Protein AF-A0A6B3HWJ1-F1 (afdb_monomer_lite)

Secondary structure (DSSP, 8-state):
-HHHHH--HHHHHHHHHHHHHHHHTB-SGGGS-B-SBTTB----HHHHHHHHHHHHHHHTTSTT---

Structure (mmCIF, N/CA/C/O backbone):
data_AF-A0A6B3HWJ1-F1
#
_entry.id   AF-A0A6B3HWJ1-F1
#
loop_
_atom_site.group_PDB
_atom_site.id
_atom_site.type_symbol
_atom_site.label_atom_id
_atom_site.label_alt_id
_atom_site.label_comp_id
_atom_site.label_asym_id
_atom_site.label_entity_id
_atom_site.label_seq_id
_atom_site.pdbx_PDB_ins_code
_atom_site.Cartn_x
_atom_site.Cartn_y
_atom_site.Cartn_z
_atom_site.occupancy
_atom_site.B_iso_or_equiv
_atom_site.auth_seq_id
_atom_site.auth_comp_id
_atom_site.auth_asym_id
_atom_site.auth_atom_id
_atom_site.pdbx_PDB_model_num
ATOM 1 N N . ALA A 1 1 ? -7.845 7.400 9.909 1.00 82.56 1 ALA A N 1
ATOM 2 C CA . ALA A 1 1 ? -8.477 6.773 8.724 1.00 82.56 1 ALA A CA 1
ATOM 3 C C . ALA A 1 1 ? -9.945 6.462 9.027 1.00 82.56 1 ALA A C 1
ATOM 5 O O . ALA A 1 1 ? -10.320 6.500 10.192 1.00 82.56 1 ALA A O 1
ATOM 6 N N . ALA A 1 2 ? -10.778 6.169 8.020 1.00 96.50 2 ALA A N 1
ATOM 7 C CA . ALA A 1 2 ? -12.212 5.905 8.223 1.00 96.50 2 ALA A CA 1
ATOM 8 C C . ALA A 1 2 ? -12.480 4.738 9.193 1.00 96.50 2 ALA A C 1
ATOM 10 O O . ALA A 1 2 ? -13.357 4.844 10.047 1.00 96.50 2 ALA A O 1
ATOM 11 N N . TYR A 1 3 ? -11.674 3.672 9.128 1.00 97.06 3 TYR A N 1
ATOM 12 C CA . TYR A 1 3 ? -11.725 2.568 10.092 1.00 97.06 3 TYR A CA 1
ATOM 13 C C . TYR A 1 3 ? -11.517 3.047 11.539 1.00 97.06 3 TYR A C 1
ATOM 15 O O . TYR A 1 3 ? -12.327 2.731 12.398 1.00 97.06 3 TYR A O 1
ATOM 23 N N . ASP A 1 4 ? -10.505 3.882 11.799 1.00 95.69 4 ASP A N 1
ATOM 24 C CA . ASP A 1 4 ? -10.182 4.352 13.160 1.00 95.69 4 ASP A CA 1
ATOM 25 C C . ASP A 1 4 ? -11.302 5.192 13.787 1.00 95.69 4 ASP A C 1
ATOM 27 O O . ASP A 1 4 ? -11.447 5.223 15.003 1.00 95.69 4 ASP A O 1
ATOM 31 N N . LEU A 1 5 ? -12.077 5.897 12.957 1.00 97.62 5 LEU A N 1
ATOM 32 C CA . LEU A 1 5 ? -13.163 6.767 13.414 1.00 97.62 5 LEU A CA 1
ATOM 33 C C . LEU A 1 5 ? -14.493 6.028 13.577 1.00 97.62 5 LEU A C 1
ATOM 35 O O . LEU A 1 5 ? -15.356 6.490 14.316 1.00 97.62 5 LEU A O 1
ATOM 39 N N . THR A 1 6 ? -14.687 4.923 12.856 1.00 97.75 6 THR A N 1
ATOM 40 C CA . THR A 1 6 ? -15.992 4.245 12.767 1.00 97.75 6 THR A CA 1
ATOM 41 C C . THR A 1 6 ? -15.996 2.848 13.372 1.00 97.75 6 THR A C 1
ATOM 43 O O . THR A 1 6 ? -17.061 2.337 13.702 1.00 97.75 6 THR A O 1
ATOM 46 N N . GLY A 1 7 ? -14.836 2.196 13.469 1.00 95.81 7 GLY A N 1
ATOM 47 C CA . GLY A 1 7 ? -14.721 0.771 13.772 1.00 95.81 7 GLY A CA 1
ATOM 48 C C . GLY A 1 7 ? -15.284 -0.154 12.684 1.00 95.81 7 GLY A C 1
ATOM 49 O O . GLY A 1 7 ? -15.250 -1.372 12.851 1.00 95.81 7 GLY A O 1
ATOM 50 N N . ASP A 1 8 ? -15.796 0.378 11.566 1.00 98.00 8 ASP A N 1
ATOM 51 C C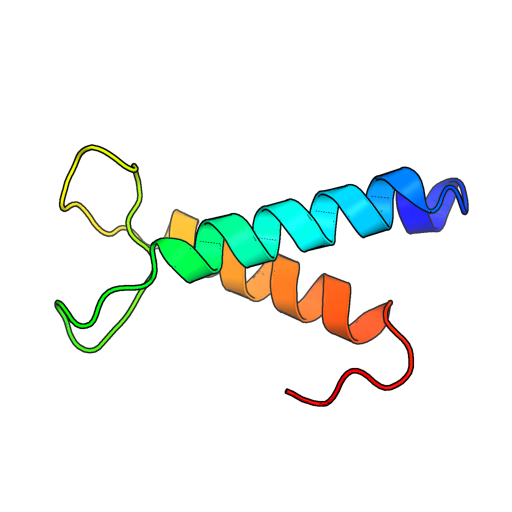A . ASP A 1 8 ? -16.405 -0.434 10.513 1.00 98.00 8 ASP A CA 1
ATOM 52 C C . ASP A 1 8 ? -15.320 -1.119 9.678 1.00 98.00 8 ASP A C 1
ATOM 54 O O . ASP A 1 8 ? -14.580 -0.497 8.904 1.00 98.00 8 ASP A O 1
ATOM 58 N N . ARG A 1 9 ? -15.251 -2.442 9.829 1.00 96.19 9 ARG A N 1
ATOM 59 C CA . ARG A 1 9 ? -14.248 -3.299 9.201 1.00 96.19 9 ARG A CA 1
ATOM 60 C C . ARG A 1 9 ? -14.247 -3.224 7.675 1.00 96.19 9 ARG A C 1
ATOM 62 O O . ARG A 1 9 ? -13.192 -3.431 7.080 1.00 96.19 9 ARG A O 1
ATOM 69 N N . ARG A 1 10 ? -15.351 -2.829 7.032 1.00 98.00 10 ARG A N 1
ATOM 70 C CA . ARG A 1 10 ? -15.397 -2.670 5.567 1.00 98.00 10 ARG A CA 1
ATOM 71 C C . ARG A 1 10 ? -14.352 -1.680 5.050 1.00 98.00 10 ARG A C 1
ATOM 73 O O . ARG A 1 10 ? -13.815 -1.888 3.963 1.00 98.00 10 ARG A O 1
ATOM 80 N N . TYR A 1 11 ? -14.023 -0.636 5.815 1.00 98.00 11 TYR A N 1
ATOM 81 C CA . TYR A 1 11 ? -12.966 0.308 5.432 1.00 98.00 11 TYR A CA 1
ATOM 82 C C . TYR A 1 11 ? -11.577 -0.335 5.482 1.00 98.00 11 TYR A C 1
ATOM 84 O O . TYR A 1 11 ? -10.768 -0.109 4.584 1.00 98.00 11 TYR A O 1
ATOM 92 N N . LEU A 1 12 ? -11.309 -1.153 6.505 1.00 96.69 12 LEU A N 1
ATOM 93 C CA . LEU A 1 12 ? -10.042 -1.874 6.636 1.00 96.69 12 LEU A CA 1
ATOM 94 C C . LEU A 1 12 ? -9.898 -2.947 5.548 1.00 96.69 12 LEU A C 1
ATOM 96 O O . LEU A 1 12 ? -8.840 -3.067 4.937 1.00 96.69 12 LEU A O 1
ATOM 100 N N . ASP A 1 13 ? -10.972 -3.682 5.261 1.00 97.31 13 ASP A N 1
ATOM 101 C CA . ASP A 1 13 ? -10.989 -4.701 4.210 1.00 97.31 13 ASP A CA 1
ATOM 102 C C . ASP A 1 13 ? -10.818 -4.084 2.811 1.00 97.31 13 ASP A C 1
ATOM 104 O O . ASP A 1 13 ? -10.176 -4.678 1.947 1.00 97.31 13 ASP A O 1
ATOM 108 N N . THR A 1 14 ? -11.354 -2.880 2.582 1.00 98.31 14 THR A N 1
ATOM 109 C CA . THR A 1 14 ? -11.142 -2.137 1.327 1.00 98.31 14 THR A CA 1
ATOM 110 C C . THR A 1 14 ? -9.682 -1.712 1.190 1.00 98.31 14 THR A C 1
ATOM 112 O O . THR A 1 14 ? -9.067 -1.998 0.169 1.00 98.31 14 THR A O 1
ATOM 115 N N . ALA A 1 15 ? -9.090 -1.140 2.244 1.00 97.88 15 ALA A N 1
ATOM 116 C CA . ALA A 1 15 ? -7.674 -0.769 2.257 1.00 97.88 15 ALA A CA 1
ATOM 117 C C . ALA A 1 15 ? -6.745 -1.970 1.984 1.00 97.88 15 ALA A C 1
ATOM 119 O O . ALA A 1 15 ? -5.756 -1.830 1.268 1.00 97.88 15 ALA A O 1
ATOM 120 N N . ARG A 1 16 ? -7.080 -3.161 2.505 1.00 96.94 16 ARG A N 1
ATOM 121 C CA . ARG A 1 16 ? -6.361 -4.411 2.198 1.00 96.94 16 ARG A CA 1
ATOM 122 C C . ARG A 1 16 ? -6.430 -4.765 0.714 1.00 96.94 16 ARG A C 1
ATOM 124 O O . ARG A 1 16 ? -5.395 -5.003 0.106 1.00 96.94 16 ARG A O 1
ATOM 131 N N . LYS A 1 17 ? -7.629 -4.740 0.122 1.00 98.19 17 LYS A N 1
ATOM 132 C CA . LYS A 1 17 ? -7.809 -5.014 -1.314 1.00 98.19 17 LYS A CA 1
ATOM 133 C C . LYS A 1 17 ? -7.055 -4.018 -2.194 1.00 98.19 17 LYS A C 1
ATOM 135 O O . LYS A 1 17 ? -6.513 -4.423 -3.218 1.00 98.19 17 LYS A O 1
ATOM 140 N N . ASP A 1 18 ? -7.002 -2.748 -1.797 1.00 97.50 18 ASP A N 1
ATOM 141 C CA . ASP A 1 18 ? -6.228 -1.732 -2.511 1.00 97.50 18 ASP A CA 1
ATOM 142 C C . ASP A 1 18 ? -4.726 -2.036 -2.451 1.00 97.50 18 ASP A C 1
ATOM 144 O O . ASP A 1 18 ? -4.058 -1.997 -3.483 1.00 97.50 18 ASP A O 1
ATOM 148 N N . ALA A 1 19 ? -4.194 -2.409 -1.281 1.00 97.44 19 ALA A N 1
ATOM 149 C CA . ALA A 1 19 ? -2.790 -2.794 -1.143 1.00 97.44 19 ALA A CA 1
ATOM 150 C C . ALA A 1 19 ? -2.450 -4.033 -1.988 1.00 97.44 19 ALA A C 1
ATOM 152 O O . ALA A 1 19 ? -1.467 -4.006 -2.729 1.00 97.44 19 ALA A O 1
ATOM 153 N N . ASP A 1 20 ? -3.296 -5.069 -1.952 1.00 97.50 20 ASP A N 1
ATOM 154 C CA . ASP A 1 20 ? -3.145 -6.274 -2.779 1.00 97.50 20 ASP A CA 1
ATOM 155 C C . ASP A 1 20 ? -3.162 -5.926 -4.277 1.00 97.50 20 ASP A C 1
ATOM 157 O O . ASP A 1 20 ? -2.357 -6.434 -5.063 1.00 97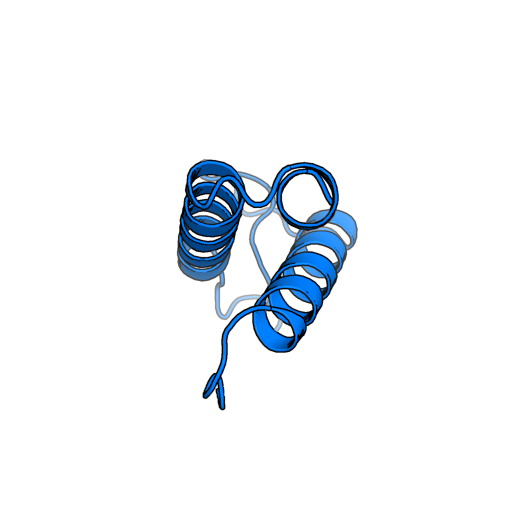.50 20 ASP A O 1
ATOM 161 N N . HIS A 1 21 ? -4.055 -5.016 -4.682 1.00 97.12 21 HIS A N 1
ATOM 162 C CA . HIS A 1 21 ? -4.127 -4.538 -6.057 1.00 97.12 21 HIS A CA 1
ATOM 163 C C . HIS A 1 21 ? -2.851 -3.796 -6.458 1.00 97.12 21 HIS A C 1
ATOM 165 O O . HIS A 1 21 ? -2.279 -4.098 -7.500 1.00 97.12 21 HIS A O 1
ATOM 171 N N . MET A 1 22 ? -2.364 -2.863 -5.637 1.00 97.50 22 MET A N 1
ATOM 172 C CA . MET A 1 22 ? -1.119 -2.135 -5.908 1.00 97.50 22 MET A CA 1
ATOM 173 C C . MET A 1 22 ? 0.088 -3.080 -5.986 1.00 97.50 22 MET A C 1
ATOM 175 O O . MET A 1 22 ? 0.909 -2.951 -6.898 1.00 97.50 22 MET A O 1
ATOM 179 N N . ALA A 1 23 ? 0.171 -4.062 -5.085 1.00 96.56 23 ALA A N 1
ATOM 180 C CA . ALA A 1 23 ? 1.219 -5.078 -5.072 1.00 96.56 23 ALA A CA 1
ATOM 181 C C . ALA A 1 23 ? 1.247 -5.904 -6.369 1.00 96.56 23 ALA A C 1
ATOM 183 O O . ALA A 1 23 ? 2.327 -6.189 -6.889 1.00 96.56 23 ALA A O 1
ATOM 184 N N . ALA A 1 24 ? 0.082 -6.220 -6.948 1.00 96.81 24 ALA A N 1
ATOM 185 C CA . ALA A 1 24 ? -0.014 -6.933 -8.225 1.00 96.81 24 ALA A CA 1
ATOM 186 C C . ALA A 1 24 ? 0.606 -6.164 -9.412 1.00 96.81 24 ALA A C 1
ATOM 188 O O . ALA A 1 24 ? 0.949 -6.775 -10.424 1.00 96.81 24 ALA A O 1
ATOM 189 N N . TYR A 1 25 ? 0.791 -4.844 -9.285 1.00 96.62 25 TYR A N 1
ATOM 190 C CA . TYR A 1 25 ? 1.464 -3.994 -10.276 1.00 96.62 25 TYR A CA 1
ATOM 191 C C . TYR A 1 25 ? 2.888 -3.596 -9.871 1.00 96.62 25 TYR A C 1
ATOM 193 O O . TYR A 1 25 ? 3.495 -2.715 -10.494 1.00 96.62 25 TYR A O 1
ATOM 201 N N . TRP A 1 26 ? 3.464 -4.251 -8.863 1.00 96.62 26 TRP A N 1
ATOM 202 C CA . TRP A 1 26 ? 4.900 -4.202 -8.635 1.00 96.62 26 TRP A CA 1
ATOM 203 C C . TRP A 1 26 ? 5.629 -4.962 -9.746 1.00 96.62 26 TRP A C 1
ATOM 205 O O . TRP A 1 26 ? 5.345 -6.126 -10.017 1.00 96.62 26 TRP A O 1
ATOM 215 N N . THR A 1 27 ? 6.609 -4.326 -10.387 1.00 95.50 27 THR A N 1
ATOM 216 C CA . THR A 1 27 ? 7.379 -4.962 -11.470 1.00 95.50 27 THR A CA 1
ATOM 217 C C . THR A 1 27 ? 8.881 -4.837 -11.251 1.00 95.50 27 THR A C 1
ATOM 219 O O . THR A 1 27 ? 9.354 -3.856 -10.678 1.00 95.50 27 THR A O 1
ATOM 222 N N . GLY A 1 28 ? 9.658 -5.790 -11.778 1.00 95.94 28 GLY A N 1
ATOM 223 C CA . GLY A 1 28 ? 11.123 -5.812 -11.646 1.00 95.94 28 GLY A CA 1
ATOM 224 C C . GLY A 1 28 ? 11.880 -4.741 -12.447 1.00 95.94 28 GLY A C 1
ATOM 225 O O . GLY A 1 28 ? 13.080 -4.552 -12.248 1.00 95.94 28 GLY A O 1
ATOM 226 N N . LYS A 1 29 ? 11.214 -4.007 -13.352 1.00 93.94 29 LYS A N 1
ATOM 227 C CA . LYS A 1 29 ? 11.850 -2.923 -14.122 1.00 93.94 29 LYS A CA 1
ATOM 228 C C . LYS A 1 29 ? 12.372 -1.836 -13.172 1.00 93.94 29 LYS A C 1
ATOM 230 O O . LYS A 1 29 ? 11.682 -1.491 -12.219 1.00 93.94 29 LYS A O 1
ATOM 235 N N . CYS A 1 30 ? 13.550 -1.276 -13.449 1.00 94.12 30 CYS A N 1
ATOM 236 C CA . CYS A 1 30 ? 14.223 -0.296 -12.579 1.00 94.12 30 CYS A CA 1
ATOM 237 C C . CYS A 1 30 ? 14.575 -0.828 -11.171 1.00 94.12 30 CYS A C 1
ATOM 239 O O . CYS A 1 30 ? 14.709 -0.037 -10.247 1.00 94.12 30 CYS A O 1
ATOM 241 N N . GLY A 1 31 ? 14.708 -2.150 -10.993 1.00 96.44 31 GLY A N 1
ATOM 242 C CA . GLY A 1 31 ? 15.034 -2.759 -9.695 1.00 96.44 31 GLY A CA 1
ATOM 243 C C . GLY A 1 31 ? 13.840 -2.937 -8.752 1.00 96.44 31 GLY A C 1
ATOM 244 O O . GLY A 1 31 ? 14.021 -3.389 -7.628 1.00 96.44 31 GLY A O 1
ATOM 245 N N . GLY A 1 32 ? 12.623 -2.608 -9.193 1.00 96.69 32 GLY A N 1
ATOM 246 C CA . GLY A 1 32 ? 11.409 -2.699 -8.384 1.00 96.69 32 GLY A CA 1
ATOM 247 C C . GLY A 1 32 ? 10.499 -1.487 -8.558 1.00 96.69 32 GLY A C 1
ATOM 248 O O . GLY A 1 32 ? 10.775 -0.577 -9.343 1.00 96.69 32 GLY A O 1
ATOM 249 N N . GLY A 1 33 ? 9.374 -1.483 -7.855 1.00 97.44 33 GLY A N 1
ATOM 250 C CA . GLY A 1 33 ? 8.428 -0.372 -7.789 1.00 97.44 33 GLY A CA 1
ATOM 251 C C . GLY A 1 33 ? 7.083 -0.669 -8.443 1.00 97.44 33 GLY A C 1
ATOM 252 O O . GLY A 1 33 ? 6.992 -1.460 -9.390 1.00 97.44 33 GLY A O 1
ATOM 253 N N . VAL A 1 34 ? 6.059 0.025 -7.955 1.00 97.75 34 VAL A N 1
ATOM 254 C CA . VAL A 1 34 ? 4.677 -0.048 -8.441 1.00 97.75 34 VAL A CA 1
ATOM 255 C C . VAL A 1 34 ? 4.519 0.775 -9.721 1.00 97.75 34 VAL A C 1
ATOM 257 O O . VAL A 1 34 ? 5.031 1.896 -9.831 1.00 97.75 34 VAL A O 1
ATOM 260 N N . GLN A 1 35 ? 3.836 0.205 -10.711 1.00 96.12 35 GLN A N 1
ATOM 261 C CA . GLN A 1 35 ? 3.471 0.885 -11.953 1.00 96.12 35 GLN A CA 1
ATOM 262 C C . GLN A 1 35 ? 2.299 1.852 -11.726 1.00 96.12 35 GLN A C 1
ATOM 264 O O . GLN A 1 35 ? 1.353 1.521 -11.023 1.00 96.12 35 GLN A O 1
ATOM 269 N N . TRP A 1 36 ? 2.345 3.039 -12.341 1.00 95.25 36 TRP A N 1
ATOM 270 C CA . TRP A 1 36 ? 1.337 4.091 -12.137 1.00 95.25 36 TRP A CA 1
ATOM 271 C C . TRP A 1 36 ? -0.066 3.697 -12.615 1.00 95.25 36 TRP A C 1
ATOM 273 O O . TRP A 1 36 ? -1.059 4.028 -11.974 1.00 95.25 36 TRP A O 1
ATOM 283 N N . ALA A 1 37 ? -0.144 3.021 -13.758 1.00 92.25 37 ALA A N 1
ATOM 284 C CA . ALA A 1 37 ? -1.399 2.631 -14.385 1.00 92.25 37 ALA A CA 1
ATOM 285 C C . ALA A 1 37 ? -1.289 1.219 -14.957 1.00 92.25 37 ALA A C 1
ATOM 287 O O . ALA A 1 37 ? -0.208 0.781 -15.351 1.00 92.25 37 ALA A O 1
ATOM 288 N N . THR A 1 38 ? -2.411 0.510 -15.027 1.00 91.19 38 THR A N 1
ATOM 289 C CA . THR A 1 38 ? -2.461 -0.909 -15.411 1.00 91.19 38 THR A CA 1
ATOM 290 C C . THR A 1 38 ? -2.136 -1.145 -16.889 1.00 91.19 38 THR A C 1
ATOM 292 O O . THR A 1 38 ? -1.682 -2.224 -17.261 1.00 91.19 38 THR A O 1
ATOM 295 N N . ASP A 1 39 ? -2.303 -0.120 -17.723 1.00 91.94 39 ASP A N 1
ATOM 296 C CA . ASP A 1 39 ? -2.169 -0.154 -19.180 1.00 91.94 39 ASP A CA 1
ATOM 297 C C . ASP A 1 39 ? -0.876 0.503 -19.703 1.00 91.94 39 ASP A C 1
ATOM 299 O O . ASP A 1 39 ? -0.614 0.480 -20.907 1.00 91.94 39 ASP A O 1
ATOM 303 N N . LYS A 1 40 ? -0.059 1.110 -18.827 1.00 86.38 40 LYS A N 1
ATOM 304 C CA . LYS A 1 40 ? 1.099 1.928 -19.231 1.00 86.38 40 LYS A CA 1
ATOM 305 C C . LYS A 1 40 ? 2.358 1.606 -18.432 1.00 86.38 40 LYS A C 1
ATOM 307 O O . LYS A 1 40 ? 2.341 1.740 -17.210 1.00 86.38 40 LYS A O 1
ATOM 312 N N . PRO A 1 41 ? 3.501 1.331 -19.092 1.00 86.44 41 PRO A N 1
ATOM 313 C CA . PRO A 1 41 ? 4.758 1.003 -18.420 1.00 86.44 41 PRO A CA 1
ATOM 314 C C . PRO A 1 41 ? 5.487 2.256 -17.896 1.00 86.44 41 PRO A C 1
ATOM 316 O O 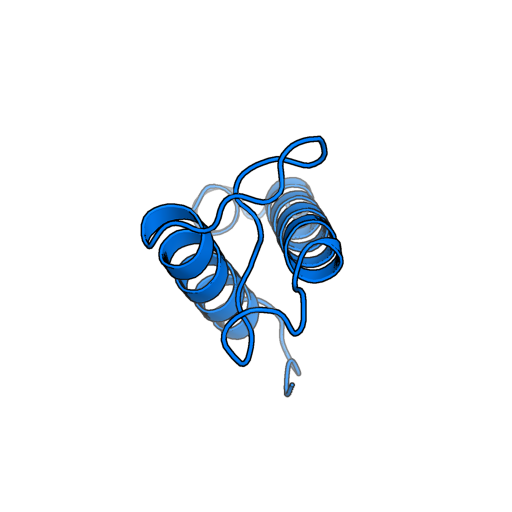. PRO A 1 41 ? 6.637 2.520 -18.262 1.00 86.44 41 PRO A O 1
ATOM 319 N N . TYR A 1 42 ? 4.821 3.033 -17.037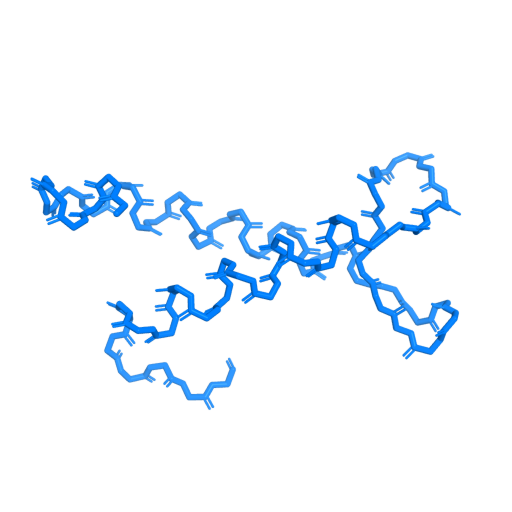 1.00 94.31 42 TYR A N 1
ATOM 320 C CA . TYR A 1 42 ? 5.348 4.240 -16.401 1.00 94.31 42 TYR A CA 1
ATOM 321 C C . TYR A 1 42 ? 5.400 4.092 -14.879 1.00 94.31 42 TYR A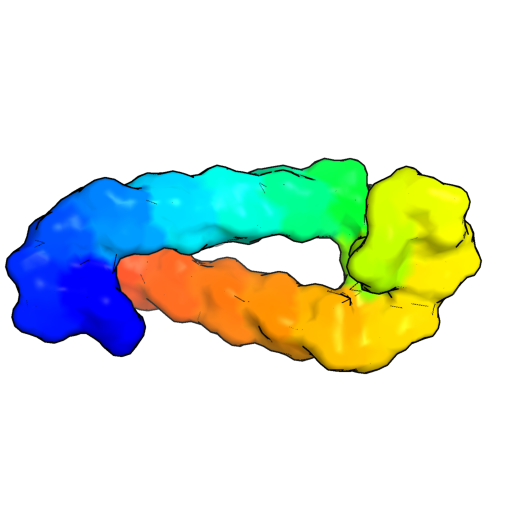 C 1
ATOM 323 O O . TYR A 1 42 ? 4.445 3.629 -14.254 1.00 94.31 42 TYR A O 1
ATOM 331 N N . LYS A 1 43 ? 6.518 4.517 -14.283 1.00 96.12 43 LYS A N 1
ATOM 332 C CA . LYS A 1 43 ? 6.733 4.545 -12.833 1.00 96.12 43 LYS A CA 1
ATOM 333 C C . LYS A 1 43 ? 6.981 5.978 -12.386 1.00 96.12 43 LYS A C 1
ATOM 335 O O . LYS A 1 43 ? 7.747 6.699 -13.019 1.00 96.12 43 LYS A O 1
ATOM 340 N N . ASN A 1 44 ? 6.348 6.366 -11.286 1.00 95.75 44 ASN A N 1
ATOM 341 C CA . ASN A 1 44 ? 6.524 7.661 -10.641 1.00 95.75 44 ASN A CA 1
ATOM 342 C C . ASN A 1 44 ? 6.639 7.486 -9.118 1.00 95.75 44 ASN A C 1
ATOM 344 O O . ASN A 1 44 ? 6.357 6.412 -8.580 1.00 95.75 44 ASN A O 1
ATOM 348 N N . ALA A 1 45 ? 7.075 8.542 -8.433 1.00 97.88 45 ALA A N 1
ATOM 349 C CA . ALA A 1 45 ? 7.270 8.517 -6.986 1.00 97.88 45 ALA A CA 1
ATOM 350 C C . ALA A 1 45 ? 5.942 8.331 -6.233 1.00 97.88 45 ALA A C 1
ATOM 352 O O . ALA A 1 45 ? 5.823 7.413 -5.426 1.00 97.88 45 ALA A O 1
ATOM 353 N N . ILE A 1 46 ? 4.912 9.107 -6.593 1.00 97.75 46 ILE A N 1
ATOM 354 C CA . ILE A 1 46 ? 3.632 9.141 -5.870 1.00 97.75 46 ILE A CA 1
ATOM 355 C C . ILE A 1 46 ? 2.971 7.763 -5.715 1.00 97.75 46 ILE A C 1
ATOM 357 O O . ILE A 1 46 ? 2.475 7.444 -4.641 1.00 97.75 46 ILE A O 1
ATOM 361 N N . THR A 1 47 ? 3.005 6.900 -6.737 1.00 97.38 47 THR A N 1
ATOM 362 C CA . THR A 1 47 ? 2.391 5.560 -6.634 1.00 97.38 47 THR A CA 1
ATOM 363 C C . THR A 1 47 ? 3.111 4.688 -5.599 1.00 97.38 47 THR A C 1
ATOM 365 O O . THR A 1 47 ? 2.475 3.938 -4.862 1.00 97.38 47 THR A O 1
ATOM 368 N N . ASN A 1 48 ? 4.438 4.811 -5.505 1.00 98.19 48 ASN A N 1
ATOM 369 C CA . ASN A 1 48 ? 5.243 4.075 -4.532 1.00 98.19 48 ASN A CA 1
ATOM 370 C C . ASN A 1 48 ? 5.077 4.647 -3.116 1.00 98.19 48 ASN A C 1
ATOM 372 O O . ASN A 1 48 ? 4.947 3.881 -2.167 1.00 98.19 48 ASN A O 1
ATOM 376 N N . GLU A 1 49 ? 5.028 5.974 -2.974 1.00 98.44 49 GLU A N 1
ATOM 377 C CA . GLU A 1 49 ? 4.788 6.646 -1.689 1.00 98.44 49 GLU A CA 1
ATOM 378 C C . GLU A 1 49 ? 3.432 6.254 -1.091 1.00 98.44 49 GLU A C 1
ATOM 380 O O . GLU A 1 49 ? 3.361 5.874 0.079 1.00 98.44 49 GLU A O 1
ATOM 385 N N . LEU A 1 50 ? 2.371 6.262 -1.907 1.00 98.31 50 LEU A N 1
ATOM 386 C CA . LEU A 1 50 ? 1.037 5.836 -1.482 1.00 98.31 50 LEU A CA 1
ATOM 387 C C . LEU A 1 50 ? 1.012 4.362 -1.067 1.00 98.31 50 LEU A C 1
ATOM 389 O O . LEU A 1 50 ? 0.392 4.034 -0.058 1.00 98.31 50 LEU A O 1
ATOM 393 N N . TYR A 1 51 ? 1.708 3.488 -1.802 1.00 98.12 51 TYR A N 1
ATOM 394 C CA . TYR A 1 51 ? 1.799 2.070 -1.449 1.00 98.12 51 TYR A CA 1
ATOM 395 C C . TYR A 1 51 ? 2.496 1.874 -0.099 1.00 98.12 51 TYR A C 1
ATOM 397 O O . TYR A 1 51 ? 1.963 1.197 0.775 1.00 98.12 51 TYR A O 1
ATOM 405 N N . ILE A 1 52 ? 3.642 2.528 0.115 1.00 98.00 52 ILE A N 1
ATOM 406 C CA . ILE A 1 52 ? 4.380 2.462 1.386 1.00 98.00 52 ILE A CA 1
ATOM 407 C C . ILE A 1 52 ? 3.519 2.987 2.540 1.00 98.00 52 ILE A C 1
ATOM 409 O O . ILE A 1 52 ? 3.431 2.344 3.589 1.00 98.00 52 ILE A O 1
ATOM 413 N N . GLN A 1 53 ? 2.855 4.131 2.350 1.00 98.25 53 GLN A N 1
ATOM 414 C CA . GLN A 1 53 ? 1.978 4.712 3.364 1.00 98.25 53 GLN A CA 1
ATOM 415 C C . GLN A 1 53 ? 0.811 3.776 3.708 1.00 98.25 53 GLN A C 1
ATOM 417 O O . GLN A 1 53 ? 0.500 3.594 4.888 1.00 98.25 53 GLN A O 1
ATOM 422 N N . LEU A 1 54 ? 0.165 3.189 2.697 1.00 97.81 54 LEU A N 1
ATOM 423 C CA . LEU A 1 54 ? -0.954 2.268 2.876 1.00 97.81 54 LEU A CA 1
ATOM 424 C C . LEU A 1 54 ? -0.519 1.002 3.619 1.00 97.81 54 LEU A C 1
ATOM 426 O O . LEU A 1 54 ? -1.152 0.642 4.613 1.00 97.81 54 LEU A O 1
ATOM 430 N N . SER A 1 55 ? 0.580 0.374 3.200 1.00 97.25 55 SER A N 1
ATOM 431 C CA . SER A 1 55 ? 1.109 -0.833 3.843 1.00 97.25 55 SER A CA 1
ATOM 432 C C . SER A 1 55 ? 1.506 -0.575 5.298 1.00 97.25 55 SER A C 1
ATOM 434 O O . SER A 1 55 ? 1.111 -1.330 6.183 1.00 97.25 55 SER A O 1
ATOM 436 N N . ALA A 1 56 ? 2.180 0.542 5.591 1.00 97.06 56 ALA A N 1
ATOM 437 C CA . ALA A 1 56 ? 2.501 0.921 6.970 1.00 97.06 56 ALA A CA 1
ATOM 438 C C . ALA A 1 56 ? 1.237 1.178 7.814 1.00 97.06 56 ALA A C 1
ATOM 440 O O . ALA A 1 56 ? 1.163 0.812 8.990 1.00 97.06 56 ALA A O 1
ATOM 441 N N . ALA A 1 57 ? 0.209 1.795 7.224 1.00 97.12 57 ALA A N 1
ATOM 442 C CA . ALA A 1 57 ? -1.061 2.015 7.902 1.00 97.12 57 ALA A CA 1
ATOM 443 C C . ALA A 1 57 ? -1.806 0.698 8.186 1.00 97.12 57 ALA A C 1
ATOM 445 O O . ALA A 1 57 ? -2.404 0.575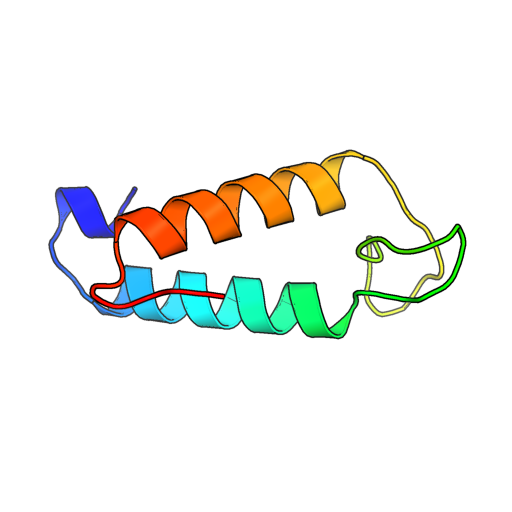 9.260 1.00 97.12 57 ALA A O 1
ATOM 446 N N . LEU A 1 58 ? -1.773 -0.265 7.263 1.00 96.88 58 LEU A N 1
ATOM 447 C CA . LEU A 1 58 ? -2.355 -1.596 7.445 1.00 96.88 58 LEU A CA 1
ATOM 448 C C . LEU A 1 58 ? -1.629 -2.384 8.534 1.00 96.88 58 LEU A C 1
ATOM 450 O O . LEU A 1 58 ? -2.300 -2.886 9.435 1.00 96.88 58 LEU A O 1
ATOM 454 N N . HIS A 1 59 ? -0.296 -2.395 8.513 1.00 96.19 59 HIS A N 1
ATOM 455 C CA . HIS A 1 59 ? 0.523 -3.077 9.516 1.00 96.19 59 HIS A CA 1
ATOM 456 C C . HIS A 1 59 ? 0.164 -2.642 10.946 1.00 96.19 59 HIS A C 1
ATOM 458 O O . HIS A 1 59 ? -0.066 -3.465 11.825 1.00 96.19 59 HIS A O 1
ATOM 464 N N . ASN A 1 60 ? -0.024 -1.337 11.168 1.00 95.19 60 ASN A N 1
ATOM 465 C CA . ASN A 1 60 ? -0.424 -0.803 12.476 1.00 95.19 60 ASN A CA 1
ATOM 466 C C . ASN A 1 60 ? -1.839 -1.220 12.936 1.00 95.19 60 ASN A C 1
ATOM 468 O O . ASN A 1 60 ? -2.185 -1.019 14.099 1.00 95.19 60 ASN A O 1
ATOM 472 N N . ARG A 1 61 ? -2.693 -1.722 12.036 1.00 95.00 61 ARG A N 1
ATOM 473 C CA . ARG A 1 61 ? -4.124 -1.994 12.292 1.00 95.00 61 ARG A CA 1
ATOM 474 C C . ARG A 1 61 ? -4.481 -3.473 12.230 1.00 95.00 61 ARG A C 1
ATOM 476 O O . ARG A 1 61 ? -5.527 -3.866 12.746 1.00 95.00 61 ARG A O 1
ATOM 483 N N . VAL A 1 62 ? -3.648 -4.286 11.592 1.00 92.38 62 VAL A N 1
ATOM 484 C CA . VAL A 1 62 ? -3.838 -5.728 11.470 1.00 92.38 62 VAL A CA 1
ATOM 485 C C . VAL A 1 62 ? -2.995 -6.412 12.541 1.00 92.38 62 VAL A C 1
ATOM 487 O O . VAL A 1 62 ? -1.775 -6.481 12.449 1.00 92.38 62 VAL A O 1
ATOM 490 N N . ALA A 1 63 ? -3.654 -6.953 13.563 1.00 90.38 63 ALA A N 1
ATOM 491 C CA . ALA A 1 63 ? -2.967 -7.726 14.589 1.00 90.38 63 ALA A CA 1
ATOM 492 C C . ALA A 1 63 ? -2.291 -8.969 13.981 1.00 90.38 63 ALA A C 1
ATOM 494 O O . ALA A 1 63 ? -2.930 -9.729 13.252 1.00 90.38 63 ALA A O 1
ATOM 495 N N . GLY A 1 64 ? -1.017 -9.180 14.319 1.00 88.50 64 GLY A N 1
ATOM 496 C CA . GLY A 1 64 ? -0.233 -10.323 13.843 1.00 88.50 64 GLY A CA 1
ATOM 497 C C . GLY A 1 64 ? 0.290 -10.193 12.412 1.00 88.50 64 GLY A C 1
ATOM 498 O O . GLY A 1 64 ? 0.749 -11.186 11.860 1.00 88.50 64 GLY A O 1
ATOM 499 N N . ASP A 1 65 ? 0.220 -9.004 11.811 1.00 88.50 65 ASP A N 1
ATOM 500 C CA . ASP A 1 65 ? 0.898 -8.725 10.547 1.00 88.50 65 ASP A CA 1
ATOM 501 C C . ASP A 1 65 ? 2.423 -8.695 10.756 1.00 88.50 65 ASP A C 1
ATOM 503 O O . ASP A 1 65 ? 2.914 -8.037 11.675 1.00 88.50 65 ASP A O 1
ATOM 507 N N . THR A 1 66 ? 3.177 -9.433 9.941 1.00 81.50 66 THR A N 1
ATOM 508 C CA . THR A 1 66 ? 4.627 -9.632 10.128 1.00 81.50 66 THR A CA 1
ATOM 509 C C . THR A 1 66 ? 5.456 -9.468 8.860 1.00 81.50 66 THR A C 1
ATOM 511 O O . THR A 1 66 ? 6.683 -9.525 8.954 1.00 81.50 66 THR A O 1
ATOM 514 N N . THR A 1 67 ? 4.837 -9.305 7.688 1.00 60.25 67 THR A N 1
ATOM 515 C CA . THR A 1 67 ? 5.540 -9.341 6.392 1.00 60.25 67 THR A CA 1
ATOM 516 C C . THR A 1 67 ? 4.805 -8.559 5.325 1.00 60.25 67 THR A C 1
ATOM 518 O O . THR A 1 67 ? 3.632 -8.918 5.083 1.00 60.25 67 THR A O 1
#

pLDDT: mean 94.96, std 5.6, range [60.25, 98.44]

Foldseek 3Di:
DVCVVPVDCVVLVVLVVVLVVQVVQWDCPPNTAGAPDPPDRDGDDVSRVVSVVSVVVSCVVDPPDDD

Sequence (67 aa):
AAYDLTGDRRYLDTARKDADHMAAYWTGKCGGGVQWATDKPYKNAITNELYIQLSAALHNRVAGDTT

Radius of gyration: 13.26 Å; chains: 1; bounding box: 31×20×34 Å